Protein AF-A0A833LHP0-F1 (afdb_monomer_lite)

Radius of gyration: 12.66 Å; chains: 1; bounding box: 27×28×31 Å

Secondary structure (DSSP, 8-state):
---S---------S---TT-HHHHHH-SEEEE--TTPPPPPTT---EEEE--

pLDDT: mean 87.29, std 14.71, range [34.09, 95.19]

Foldseek 3Di:
DDDDVDDDDDDDDPDPDPPPVVCVVPDQWDWDDPPPDPDDDHPDDTDIDGDD

Sequence (52 aa):
SCVSIGIARAIPMETQDSSALAALGTADCLLVRPPHAPPARAGDPCRIIRLP

Structure (mmCIF, N/CA/C/O backbone):
data_AF-A0A833LHP0-F1
#
_entry.id   AF-A0A833LHP0-F1
#
loop_
_atom_site.group_PDB
_atom_site.id
_atom_site.type_symbol
_atom_site.label_atom_id
_atom_site.label_alt_id
_atom_site.label_comp_id
_atom_site.label_asym_id
_atom_site.label_entity_id
_atom_site.label_seq_id
_atom_site.pdbx_PDB_ins_code
_atom_site.Cartn_x
_atom_site.Cartn_y
_atom_site.Cartn_z
_atom_site.occupancy
_atom_site.B_iso_or_equiv
_atom_site.auth_seq_id
_atom_site.auth_comp_id
_atom_site.auth_asym_id
_atom_site.auth_atom_id
_atom_site.pdbx_PDB_model_num
ATOM 1 N N . SER A 1 1 ? -11.487 18.409 -9.520 1.00 37.00 1 SER A N 1
ATOM 2 C CA . SER A 1 1 ? -12.260 19.174 -10.518 1.00 37.00 1 SER A CA 1
ATOM 3 C C . SER A 1 1 ? -11.757 18.817 -11.910 1.00 37.00 1 SER A C 1
ATOM 5 O O . SER A 1 1 ? -10.560 18.599 -12.043 1.00 37.00 1 SER A O 1
ATOM 7 N N . CYS A 1 2 ? -12.662 18.776 -12.894 1.00 34.09 2 CYS A N 1
ATOM 8 C CA . CYS A 1 2 ? -12.513 18.355 -14.298 1.00 34.09 2 CYS A CA 1
ATOM 9 C C . CYS A 1 2 ? -12.542 16.830 -14.567 1.00 34.09 2 CYS A C 1
ATOM 11 O O . CYS A 1 2 ? -11.655 16.081 -14.165 1.00 34.09 2 CYS A O 1
ATOM 13 N N . VAL A 1 3 ? -13.619 16.397 -15.236 1.00 56.06 3 VAL A N 1
ATOM 14 C CA . VAL A 1 3 ? -13.936 15.027 -15.666 1.00 56.06 3 VAL A CA 1
ATOM 15 C C . VAL A 1 3 ? -13.340 14.789 -17.054 1.00 56.06 3 VAL A C 1
ATOM 17 O O . VAL A 1 3 ? -13.825 15.338 -18.037 1.00 56.06 3 VAL A O 1
ATOM 20 N N . SER A 1 4 ? -12.339 13.915 -17.120 1.00 44.75 4 SER A N 1
ATOM 21 C CA . SER A 1 4 ? -11.791 13.348 -18.357 1.00 44.75 4 SER A CA 1
ATOM 22 C C . SER A 1 4 ? -11.597 11.857 -18.109 1.00 44.75 4 SER A C 1
ATOM 24 O O . SER A 1 4 ? -10.519 11.508 -17.657 1.00 44.75 4 SER A O 1
ATOM 26 N N . ILE A 1 5 ? -12.648 11.025 -18.249 1.00 56.62 5 ILE A N 1
ATOM 27 C CA . ILE A 1 5 ? -12.675 9.554 -17.997 1.00 56.62 5 ILE A CA 1
ATOM 28 C C . ILE A 1 5 ? -11.490 9.111 -17.114 1.00 56.62 5 ILE A C 1
ATOM 30 O O . ILE A 1 5 ? -10.500 8.548 -17.578 1.00 56.62 5 ILE A O 1
ATOM 34 N N . GLY A 1 6 ? -11.517 9.572 -15.860 1.00 62.44 6 GLY A N 1
ATOM 35 C CA . GLY A 1 6 ? -10.313 9.696 -15.046 1.00 62.44 6 GLY A CA 1
ATOM 36 C C . GLY A 1 6 ? -9.871 8.337 -14.543 1.00 62.44 6 GLY A C 1
ATOM 37 O O . GLY A 1 6 ? -10.523 7.768 -13.669 1.00 62.44 6 GLY A O 1
ATOM 38 N N . ILE A 1 7 ? -8.769 7.817 -15.078 1.00 79.56 7 ILE A N 1
ATOM 39 C CA . ILE A 1 7 ? -8.124 6.633 -14.512 1.00 79.56 7 ILE A CA 1
ATOM 40 C C . ILE A 1 7 ? -7.804 6.893 -13.034 1.00 79.56 7 ILE A C 1
ATOM 42 O O . ILE A 1 7 ? -7.335 7.971 -12.662 1.00 79.56 7 ILE A O 1
ATOM 46 N N . ALA A 1 8 ? -8.091 5.916 -12.173 1.00 85.44 8 ALA A N 1
ATOM 47 C CA . ALA A 1 8 ? -7.791 6.038 -10.753 1.00 85.44 8 ALA A CA 1
ATOM 48 C C . ALA A 1 8 ? -6.275 6.198 -10.563 1.00 85.44 8 ALA A C 1
ATOM 50 O O . ALA A 1 8 ? -5.498 5.369 -11.037 1.00 85.44 8 ALA A O 1
ATOM 51 N N . ARG A 1 9 ? -5.859 7.260 -9.864 1.00 91.62 9 ARG A N 1
ATOM 52 C CA . ARG A 1 9 ? -4.453 7.538 -9.550 1.00 91.62 9 ARG A CA 1
ATOM 53 C C . ARG A 1 9 ? -4.225 7.402 -8.050 1.00 91.62 9 ARG A C 1
ATOM 55 O O . ARG A 1 9 ? -4.919 8.052 -7.276 1.00 91.62 9 ARG A O 1
ATOM 62 N N . ALA A 1 10 ? -3.239 6.601 -7.658 1.00 92.50 10 ALA A N 1
ATOM 63 C CA . ALA A 1 10 ? -2.773 6.522 -6.278 1.00 92.50 10 ALA A CA 1
ATOM 64 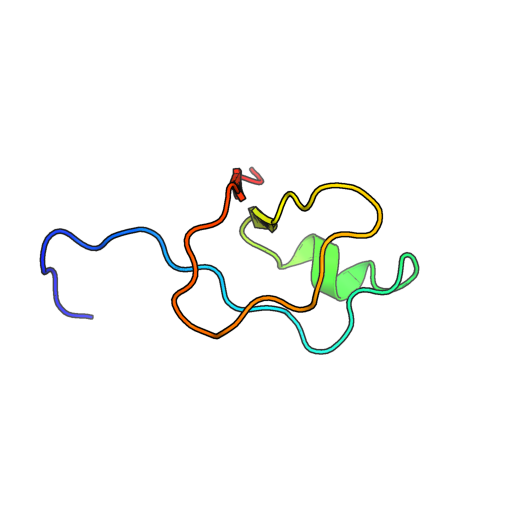C C . ALA A 1 10 ? -1.606 7.495 -6.056 1.00 92.50 10 ALA A C 1
ATOM 66 O O . ALA A 1 10 ? -0.746 7.647 -6.926 1.00 92.50 10 ALA A O 1
ATOM 67 N N . ILE A 1 11 ? -1.584 8.157 -4.900 1.00 93.56 11 ILE A N 1
ATOM 68 C CA . ILE A 1 11 ? -0.488 9.022 -4.454 1.00 93.56 11 ILE A CA 1
ATOM 69 C C . ILE A 1 11 ? -0.009 8.445 -3.118 1.00 93.56 11 ILE A C 1
ATOM 71 O O . ILE A 1 11 ? -0.845 8.240 -2.238 1.00 93.56 11 ILE A O 1
ATOM 75 N N . PRO A 1 12 ? 1.286 8.120 -2.963 1.00 92.50 12 PRO A N 1
ATOM 76 C CA . PRO A 1 12 ? 1.788 7.581 -1.709 1.00 92.50 12 PRO A CA 1
ATOM 77 C C . PRO A 1 12 ? 1.705 8.636 -0.605 1.00 92.50 12 PRO A C 1
ATOM 79 O O . PRO A 1 12 ? 1.918 9.824 -0.845 1.00 92.50 12 PRO A O 1
ATOM 82 N N . MET A 1 13 ? 1.411 8.177 0.608 1.00 93.38 13 MET A N 1
ATOM 83 C CA . MET A 1 13 ? 1.533 8.998 1.808 1.00 93.38 13 MET A CA 1
ATOM 84 C C . MET A 1 13 ? 3.010 9.157 2.180 1.00 93.38 13 MET A C 1
ATOM 86 O O . MET A 1 13 ? 3.851 8.379 1.732 1.00 93.38 13 MET A O 1
ATOM 90 N N . GLU A 1 14 ? 3.321 10.165 2.994 1.00 92.06 14 GLU A N 1
ATOM 91 C CA . GLU A 1 14 ? 4.701 10.498 3.370 1.00 92.06 14 GLU A CA 1
ATOM 92 C C . GLU A 1 14 ? 5.427 9.336 4.070 1.00 92.06 14 GLU A C 1
ATOM 94 O O . GLU A 1 14 ? 6.575 9.041 3.747 1.00 92.06 14 GLU A O 1
ATOM 99 N N . THR A 1 15 ? 4.739 8.633 4.974 1.00 91.94 15 THR A N 1
ATOM 100 C CA . THR A 1 15 ? 5.222 7.404 5.621 1.00 91.94 15 THR A CA 1
ATOM 101 C C . THR A 1 15 ? 4.398 6.201 5.164 1.00 91.94 15 THR A C 1
ATOM 103 O O . THR A 1 15 ? 3.184 6.287 4.968 1.00 91.94 15 THR A O 1
ATOM 106 N N . GLN A 1 16 ? 5.079 5.068 4.991 1.00 91.56 16 GLN A N 1
ATOM 107 C CA . GLN A 1 16 ? 4.483 3.767 4.671 1.00 91.56 16 GLN A CA 1
ATOM 108 C C . GLN A 1 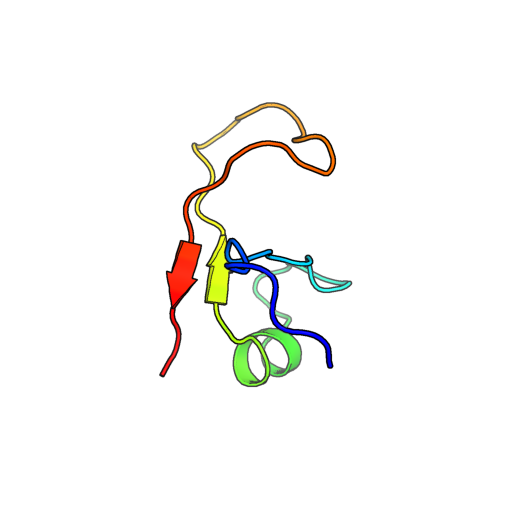16 ? 4.866 2.703 5.713 1.00 91.56 16 GLN A C 1
ATOM 110 O O . GLN A 1 16 ? 4.789 1.504 5.442 1.00 91.56 16 GLN A O 1
ATOM 115 N N . ASP A 1 17 ? 5.313 3.140 6.891 1.00 91.88 17 ASP A N 1
ATOM 116 C CA . ASP A 1 17 ? 5.680 2.259 7.993 1.00 91.88 17 ASP A CA 1
ATOM 117 C C . ASP A 1 17 ? 4.436 1.631 8.627 1.00 91.88 17 ASP A C 1
ATOM 119 O O . ASP A 1 17 ? 3.356 2.223 8.668 1.00 91.88 17 A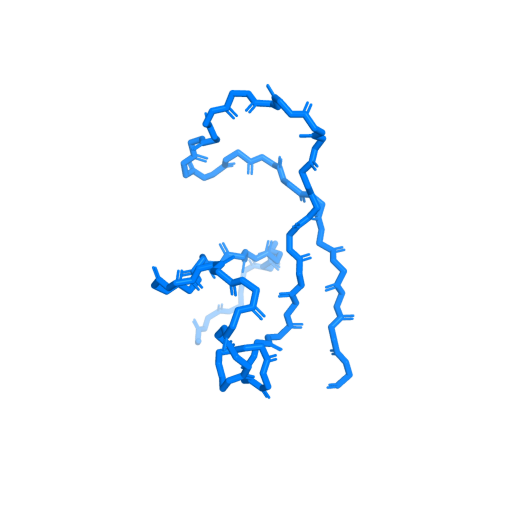SP A O 1
ATOM 123 N N . SER A 1 18 ? 4.586 0.437 9.200 1.00 90.38 18 SER A N 1
ATOM 124 C CA . SER A 1 18 ? 3.466 -0.280 9.824 1.00 90.38 18 SER A CA 1
ATOM 125 C C . SER A 1 18 ? 2.891 0.428 11.056 1.00 90.38 18 SER A C 1
ATOM 127 O O . SER A 1 18 ? 1.777 0.124 11.474 1.00 90.38 18 SER A O 1
ATOM 129 N N . SER A 1 19 ? 3.638 1.358 11.656 1.00 94.50 19 SER A N 1
ATOM 130 C CA . SER A 1 19 ? 3.204 2.155 12.807 1.00 94.50 19 SER A CA 1
ATOM 131 C C . SER A 1 19 ? 2.383 3.396 12.427 1.00 94.50 19 SER A C 1
ATOM 133 O O . SER A 1 19 ? 1.786 4.014 13.311 1.00 94.50 19 SER A O 1
ATOM 135 N N . ALA A 1 20 ? 2.299 3.765 11.143 1.00 93.38 20 ALA A N 1
ATOM 136 C CA . ALA A 1 20 ? 1.623 4.975 10.668 1.00 93.38 20 ALA A CA 1
ATOM 137 C C . ALA A 1 20 ? 0.085 4.830 10.588 1.00 93.38 20 ALA A C 1
ATOM 139 O O . ALA A 1 20 ? -0.535 5.033 9.543 1.00 93.38 20 ALA A O 1
ATOM 140 N N . LEU A 1 21 ? -0.564 4.495 11.706 1.00 93.62 21 LEU A N 1
ATOM 141 C CA . LEU A 1 21 ? -2.003 4.192 11.749 1.00 93.62 21 LEU A CA 1
ATOM 142 C C . LEU A 1 21 ? -2.902 5.384 11.388 1.00 93.62 21 LEU A C 1
ATOM 144 O O . LEU A 1 21 ? -3.953 5.193 10.784 1.00 93.62 21 LEU A O 1
ATOM 148 N N . ALA A 1 22 ? -2.493 6.613 11.715 1.00 93.62 22 ALA A N 1
ATOM 149 C CA . ALA A 1 22 ? -3.241 7.815 11.340 1.00 93.62 22 ALA A CA 1
ATOM 150 C C . ALA A 1 22 ? -3.282 8.014 9.813 1.00 93.62 22 ALA A C 1
ATOM 152 O O . ALA A 1 22 ? -4.315 8.386 9.257 1.00 93.62 22 ALA A O 1
ATOM 153 N N . ALA A 1 23 ? -2.174 7.708 9.130 1.00 92.62 23 ALA A N 1
ATOM 154 C CA . ALA A 1 23 ? -2.107 7.727 7.674 1.00 92.62 23 ALA A CA 1
ATOM 155 C C . ALA A 1 23 ? -3.023 6.638 7.094 1.00 92.62 23 ALA A C 1
ATOM 157 O O . ALA A 1 23 ? -3.874 6.929 6.258 1.00 92.62 23 ALA A O 1
ATOM 158 N N . LEU A 1 24 ? -2.952 5.416 7.636 1.00 92.75 24 LEU A N 1
ATOM 159 C CA . LEU A 1 24 ? -3.833 4.317 7.230 1.00 92.75 24 LEU A CA 1
ATOM 160 C C . LEU A 1 24 ? -5.327 4.653 7.399 1.00 92.75 24 LEU A C 1
ATOM 162 O O . LEU A 1 24 ? -6.121 4.315 6.529 1.00 92.75 24 LEU A O 1
ATOM 166 N N . GLY A 1 25 ? -5.705 5.339 8.481 1.00 93.81 25 GLY A N 1
ATOM 167 C CA . GLY A 1 25 ? -7.095 5.720 8.755 1.00 93.81 25 GLY A CA 1
ATOM 168 C C . GLY A 1 25 ? -7.664 6.811 7.840 1.00 93.81 25 GLY A C 1
ATOM 169 O O . GLY A 1 25 ? -8.876 6.989 7.804 1.00 93.81 25 GLY A O 1
ATOM 170 N N . THR A 1 26 ? -6.812 7.540 7.114 1.00 93.44 26 THR A N 1
ATOM 171 C CA . THR A 1 26 ? -7.224 8.598 6.169 1.00 93.44 26 THR A CA 1
ATOM 172 C C . THR A 1 26 ? -6.992 8.219 4.705 1.00 93.44 26 THR A C 1
ATOM 174 O O . THR A 1 26 ? -7.324 8.995 3.813 1.00 93.44 26 THR A O 1
ATOM 177 N N . ALA A 1 27 ? -6.425 7.041 4.440 1.00 94.75 27 ALA A N 1
ATOM 178 C CA . ALA A 1 27 ? -6.134 6.571 3.095 1.00 94.75 27 ALA A CA 1
ATOM 179 C C . ALA A 1 27 ? -7.395 6.067 2.372 1.00 94.75 27 ALA A C 1
ATOM 181 O O . ALA A 1 27 ? -8.169 5.289 2.918 1.00 94.75 27 ALA A O 1
ATOM 182 N N . ASP A 1 28 ? -7.536 6.407 1.088 1.00 95.19 28 ASP A N 1
ATOM 183 C CA . ASP A 1 28 ? -8.637 5.906 0.247 1.00 95.19 28 ASP A CA 1
ATOM 184 C C . ASP A 1 28 ? -8.408 4.467 -0.263 1.00 95.19 28 ASP A C 1
ATOM 186 O O . ASP A 1 28 ? -9.323 3.785 -0.744 1.00 95.19 28 ASP A O 1
ATOM 190 N N . CYS A 1 29 ? -7.147 4.023 -0.303 1.00 95.00 29 CYS A N 1
ATOM 191 C CA . CYS A 1 29 ? -6.758 2.739 -0.883 1.00 95.00 29 CYS A CA 1
ATOM 192 C C . CYS A 1 29 ? -5.359 2.283 -0.452 1.00 95.00 29 CYS A C 1
ATOM 194 O O . CYS A 1 29 ? -4.538 3.074 0.008 1.00 95.00 29 CYS A O 1
ATOM 196 N N . LEU A 1 30 ? -5.074 1.002 -0.685 1.00 94.69 30 LEU A N 1
ATOM 197 C CA . LEU A 1 30 ? -3.755 0.391 -0.536 1.00 94.69 30 LEU A CA 1
ATOM 198 C C . LEU A 1 30 ? -3.197 -0.006 -1.903 1.00 94.69 30 LEU A C 1
ATOM 200 O O . LEU A 1 30 ? -3.890 -0.641 -2.698 1.00 94.69 30 LEU A O 1
ATOM 204 N N . LEU A 1 31 ? -1.933 0.323 -2.167 1.00 94.19 31 LEU A N 1
ATOM 205 C CA . LEU A 1 31 ? -1.215 -0.108 -3.367 1.00 94.19 31 LEU A CA 1
ATOM 206 C C . LEU A 1 31 ? -0.579 -1.482 -3.124 1.00 94.19 31 LEU A C 1
ATOM 208 O O . LEU A 1 31 ? 0.179 -1.667 -2.175 1.00 94.19 31 LEU A O 1
ATOM 212 N N . VAL A 1 32 ? -0.859 -2.446 -4.000 1.00 93.88 32 VAL A N 1
ATOM 213 C CA . VAL A 1 32 ? -0.300 -3.801 -3.931 1.00 93.88 32 VAL A CA 1
ATOM 214 C C . VAL A 1 32 ? 0.974 -3.867 -4.763 1.00 93.88 32 VAL A C 1
ATOM 216 O O . VAL A 1 32 ? 0.958 -3.581 -5.962 1.00 93.88 32 VAL A O 1
ATOM 219 N N . ARG A 1 33 ? 2.071 -4.296 -4.138 1.00 92.69 33 ARG A N 1
ATOM 220 C CA . ARG A 1 33 ? 3.373 -4.474 -4.786 1.00 92.69 33 ARG A CA 1
ATOM 221 C C . ARG A 1 33 ? 3.893 -5.892 -4.532 1.00 92.69 33 ARG A C 1
ATOM 223 O O . ARG A 1 33 ? 3.813 -6.351 -3.393 1.00 92.69 33 ARG A O 1
ATOM 230 N N . PRO A 1 34 ? 4.432 -6.589 -5.548 1.00 92.88 34 PRO A N 1
ATOM 231 C CA . PRO A 1 34 ? 5.101 -7.866 -5.333 1.00 92.88 34 PRO A CA 1
ATOM 232 C C . PRO A 1 34 ? 6.291 -7.722 -4.371 1.00 92.88 34 PRO A C 1
ATOM 234 O O . PRO A 1 34 ? 6.947 -6.672 -4.363 1.00 92.88 34 PRO A O 1
ATOM 237 N N . PRO A 1 35 ? 6.613 -8.767 -3.591 1.00 93.94 35 PRO A N 1
ATOM 238 C CA . PRO A 1 35 ? 7.793 -8.754 -2.738 1.00 93.94 35 PRO A CA 1
ATOM 239 C C . PRO A 1 35 ? 9.057 -8.532 -3.580 1.00 93.94 35 PRO A C 1
ATOM 241 O O . PRO A 1 35 ? 9.192 -9.077 -4.673 1.00 93.94 35 PRO A O 1
ATOM 244 N N . HIS A 1 36 ? 9.973 -7.705 -3.069 1.00 93.31 36 HIS A N 1
ATOM 245 C CA . HIS A 1 36 ? 11.258 -7.363 -3.702 1.00 93.31 36 HIS A CA 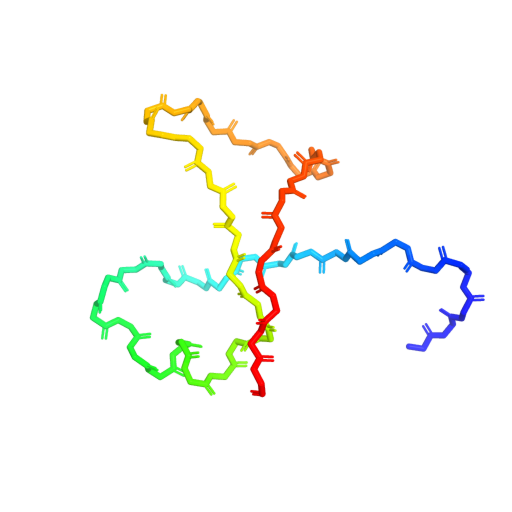1
ATOM 246 C C . HIS A 1 36 ? 11.182 -6.706 -5.093 1.00 93.31 36 HIS A C 1
ATOM 248 O O . HIS A 1 36 ? 12.205 -6.600 -5.768 1.00 93.31 36 HIS A O 1
ATOM 254 N N . ALA A 1 37 ? 10.012 -6.232 -5.537 1.00 91.62 37 ALA A N 1
ATOM 255 C CA . ALA A 1 37 ? 9.912 -5.498 -6.797 1.00 91.62 37 ALA A CA 1
ATOM 256 C C . ALA A 1 37 ? 10.834 -4.259 -6.787 1.00 91.62 37 ALA A C 1
ATOM 258 O O . ALA A 1 37 ? 10.979 -3.625 -5.740 1.00 91.62 37 ALA A O 1
ATOM 259 N N . PRO A 1 38 ? 11.423 -3.848 -7.924 1.00 94.00 38 PRO A N 1
ATOM 260 C CA . PRO A 1 38 ? 12.217 -2.620 -8.001 1.00 94.00 38 PRO A CA 1
ATOM 261 C C . PRO A 1 38 ? 11.352 -1.374 -7.737 1.00 94.00 38 PRO A C 1
ATOM 263 O O . PRO A 1 38 ? 10.119 -1.472 -7.775 1.00 94.00 38 PRO A O 1
ATOM 266 N N . PRO A 1 39 ? 11.950 -0.211 -7.411 1.00 92.31 39 PRO A N 1
ATOM 267 C CA . PRO A 1 39 ? 11.209 1.038 -7.239 1.00 92.31 39 PRO A CA 1
ATOM 268 C C . PRO A 1 39 ? 10.383 1.378 -8.484 1.00 92.31 39 PRO A C 1
ATOM 270 O O . PRO A 1 39 ? 10.912 1.393 -9.594 1.00 92.31 39 PRO A O 1
ATOM 273 N N . ALA A 1 40 ? 9.094 1.650 -8.286 1.00 92.00 40 ALA A N 1
ATOM 274 C CA . ALA A 1 40 ? 8.202 2.081 -9.356 1.00 92.00 40 ALA A CA 1
ATOM 275 C C . ALA A 1 40 ? 8.442 3.558 -9.700 1.00 92.00 40 ALA A C 1
ATOM 277 O O . ALA A 1 40 ? 8.784 4.366 -8.830 1.00 92.00 40 ALA A O 1
ATOM 278 N N . ARG A 1 41 ? 8.238 3.918 -10.965 1.00 93.56 41 ARG A N 1
ATOM 279 C CA . ARG A 1 41 ? 8.249 5.303 -11.441 1.00 93.56 41 ARG A CA 1
ATOM 280 C C . ARG A 1 41 ? 6.846 5.895 -11.355 1.00 93.56 41 ARG A C 1
ATOM 282 O O . ARG A 1 41 ? 5.839 5.192 -11.402 1.00 93.56 41 ARG A O 1
ATOM 289 N N . ALA A 1 42 ? 6.771 7.218 -11.250 1.00 91.38 42 ALA 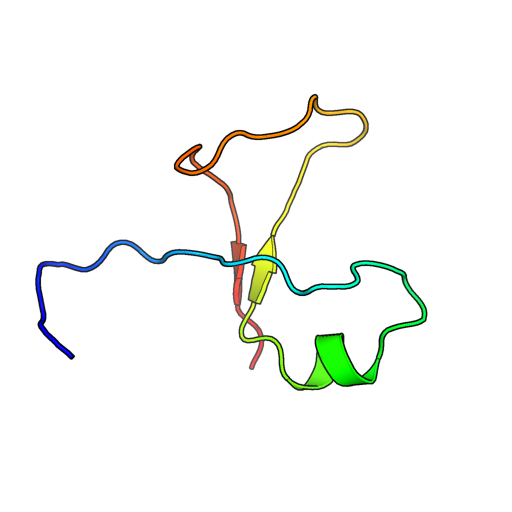A N 1
ATOM 290 C CA . ALA A 1 42 ? 5.493 7.910 -11.330 1.00 91.38 42 ALA A CA 1
ATOM 291 C C . ALA A 1 42 ? 4.823 7.627 -12.686 1.00 91.38 42 ALA A C 1
ATOM 293 O O . ALA A 1 42 ? 5.434 7.819 -13.734 1.00 91.38 42 ALA A O 1
ATOM 294 N N . GLY A 1 43 ? 3.565 7.185 -12.646 1.00 91.31 43 GLY A N 1
ATOM 295 C CA . GLY A 1 43 ? 2.803 6.802 -13.838 1.00 91.31 43 GLY A CA 1
ATOM 296 C C . GLY A 1 43 ? 2.856 5.312 -14.174 1.00 91.31 43 GLY A C 1
ATOM 297 O O . GLY A 1 43 ? 2.064 4.879 -15.010 1.00 91.31 43 GLY A O 1
ATOM 298 N N . ASP A 1 44 ? 3.707 4.522 -13.510 1.00 93.00 44 ASP A N 1
ATOM 299 C CA . ASP A 1 44 ? 3.695 3.072 -13.692 1.00 93.00 44 ASP A CA 1
ATOM 300 C C . ASP A 1 44 ? 2.334 2.488 -13.267 1.00 93.00 44 ASP A C 1
ATOM 302 O O . ASP A 1 44 ? 1.772 2.885 -12.235 1.00 93.00 44 ASP A O 1
ATOM 306 N N . PRO A 1 45 ? 1.783 1.533 -14.039 1.00 91.44 45 PRO A N 1
ATOM 307 C CA . PRO A 1 45 ? 0.532 0.891 -13.683 1.00 91.44 45 PRO A CA 1
ATOM 308 C C . PRO A 1 45 ? 0.705 0.094 -12.389 1.00 91.44 45 PRO A C 1
ATOM 310 O O . PRO A 1 45 ? 1.665 -0.655 -12.211 1.00 91.44 45 PRO A O 1
ATOM 313 N N . CYS A 1 46 ? -0.260 0.225 -11.486 1.00 92.25 46 CYS A N 1
ATOM 314 C CA . CYS A 1 46 ? -0.262 -0.476 -10.211 1.00 92.25 46 CYS A CA 1
ATOM 315 C C . CYS A 1 46 ? -1.660 -0.988 -9.874 1.00 92.25 46 CYS A C 1
ATOM 317 O O . CYS A 1 46 ? -2.675 -0.477 -10.354 1.00 92.25 46 CYS A O 1
ATOM 319 N N . ARG A 1 47 ? -1.711 -2.026 -9.039 1.00 93.50 47 ARG A N 1
ATOM 320 C CA . ARG A 1 47 ? -2.967 -2.567 -8.524 1.00 93.50 47 ARG A CA 1
ATOM 321 C C . ARG A 1 47 ? -3.267 -1.930 -7.176 1.00 93.50 47 ARG A C 1
ATOM 323 O O . ARG A 1 47 ? -2.390 -1.874 -6.319 1.00 93.50 47 ARG A O 1
ATOM 330 N N . ILE A 1 48 ? -4.513 -1.515 -6.980 1.00 94.38 48 ILE A N 1
ATOM 331 C CA . ILE A 1 48 ? -4.988 -0.966 -5.709 1.00 94.38 48 ILE A CA 1
ATOM 332 C C . ILE A 1 48 ? -6.094 -1.830 -5.103 1.00 94.38 48 ILE A C 1
ATOM 334 O O . ILE A 1 48 ? -6.834 -2.507 -5.820 1.00 94.38 48 ILE A O 1
ATOM 338 N N . ILE A 1 49 ? -6.214 -1.774 -3.781 1.00 94.56 49 ILE A N 1
ATOM 339 C CA . ILE A 1 49 ? -7.346 -2.267 -2.995 1.00 94.56 49 ILE A CA 1
ATOM 340 C C . ILE A 1 49 ? -8.033 -1.034 -2.407 1.00 94.56 49 ILE A C 1
ATOM 342 O O . ILE A 1 49 ? -7.389 -0.257 -1.708 1.00 94.56 49 ILE A O 1
ATOM 346 N N . ARG A 1 50 ? -9.314 -0.819 -2.715 1.00 93.56 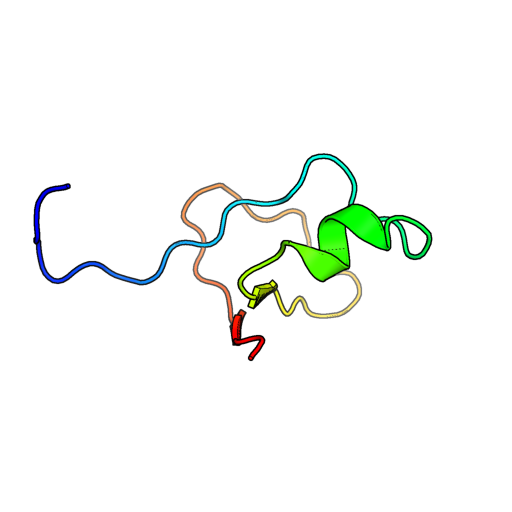50 ARG A N 1
ATOM 347 C CA . ARG A 1 50 ? -10.097 0.293 -2.150 1.00 93.56 50 ARG A CA 1
ATOM 348 C C . ARG A 1 50 ? -10.415 0.019 -0.681 1.00 93.56 50 ARG A C 1
ATOM 350 O O . ARG A 1 50 ? -10.735 -1.121 -0.344 1.00 93.56 50 ARG A O 1
ATOM 357 N N . LEU A 1 51 ? -10.331 1.052 0.150 1.00 90.88 51 LEU A N 1
ATOM 358 C CA . LEU A 1 51 ? -10.761 1.006 1.546 1.00 90.88 51 LEU A CA 1
ATOM 359 C C . LEU A 1 51 ? -12.188 1.583 1.667 1.00 90.88 51 LEU A C 1
ATOM 361 O O . LEU A 1 51 ? -12.566 2.394 0.816 1.00 90.88 51 LEU A O 1
ATOM 365 N N . PRO A 1 52 ? -12.998 1.085 2.620 1.00 83.69 52 PRO A N 1
ATOM 366 C CA . PRO A 1 52 ? -14.372 1.539 2.841 1.00 83.69 52 PRO A CA 1
ATOM 367 C C . PRO A 1 52 ? -14.458 2.947 3.436 1.00 83.69 52 PRO A C 1
ATOM 369 O O . PRO A 1 52 ? -13.524 3.340 4.169 1.00 83.69 52 PRO A O 1
#